Protein AF-A0A447RTE2-F1 (afdb_monomer)

Mean predicted aligned error: 4.51 Å

Sequence (69 aa):
MMMAGNLHLSSLGFIFGSWELVLGPFGFFLTLFAVWAAINAFNMVDGIDGLLGGLSSVSFAATGIILWF

Solvent-accessible surface area (backbone atoms only — not comparable to full-atom values): 4080 Å² total; per-residue (Å²): 106,44,81,82,65,70,58,56,47,53,54,75,43,54,81,86,49,98,55,72,44,70,42,61,84,55,11,53,60,53,39,52,51,51,53,52,49,50,52,51,50,51,63,67,67,36,85,56,94,60,48,46,62,52,52,50,50,53,51,52,49,52,51,50,54,62,72,72,108

pLDDT: mean 91.43, std 4.62, range [72.0, 96.94]

InterPro domains:
  IPR000715 Glycosyl transferase, family 4 [PF00953] (1-68)

Radius of gyration: 15.02 Å; Cα contacts (8 Å, |Δi|>4): 41; chains: 1; bounding box: 34×32×33 Å

Secondary structure (DSSP, 8-state):
-HHHHT-S--B--STTSSS--B-TTHHHHHHHHHHHHHHHHHHHH--STTHHHHHHHHHHHHHHHHHH-

Structure (mmCIF, N/CA/C/O backbone):
data_AF-A0A447RTE2-F1
#
_entry.id   AF-A0A447RTE2-F1
#
loop_
_atom_site.group_PDB
_atom_site.id
_atom_site.type_symbol
_atom_site.label_atom_id
_atom_site.label_alt_id
_atom_site.label_comp_id
_atom_site.label_asym_id
_atom_site.label_entity_id
_atom_site.label_seq_id
_atom_site.pdbx_PDB_ins_code
_atom_site.Cart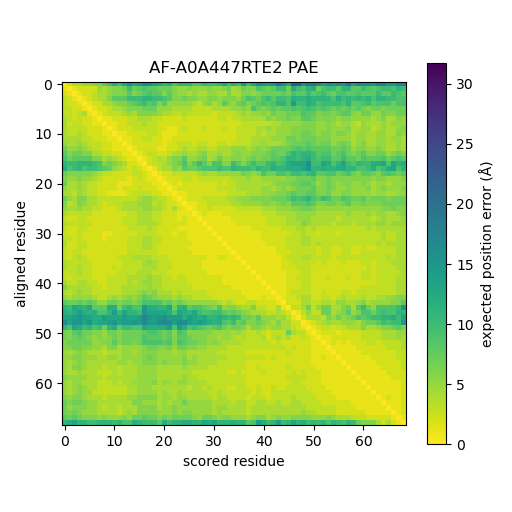n_x
_atom_site.Cartn_y
_atom_site.Cartn_z
_atom_site.occupancy
_atom_site.B_iso_or_equiv
_atom_site.auth_seq_id
_atom_site.auth_comp_id
_atom_site.auth_asym_id
_atom_site.auth_atom_id
_atom_site.pdbx_PDB_model_num
ATOM 1 N N . MET A 1 1 ? -4.869 -18.175 -0.405 1.00 72.00 1 MET A N 1
ATOM 2 C CA . MET A 1 1 ? -4.198 -17.361 0.635 1.00 72.00 1 MET A CA 1
ATOM 3 C C . MET A 1 1 ? -5.165 -16.412 1.339 1.00 72.00 1 MET A C 1
ATOM 5 O O . MET A 1 1 ? -5.300 -16.558 2.539 1.00 72.00 1 MET A O 1
ATOM 9 N N . MET A 1 2 ? -5.908 -15.537 0.645 1.00 82.25 2 MET A N 1
ATOM 10 C CA . MET A 1 2 ? -6.855 -14.607 1.301 1.00 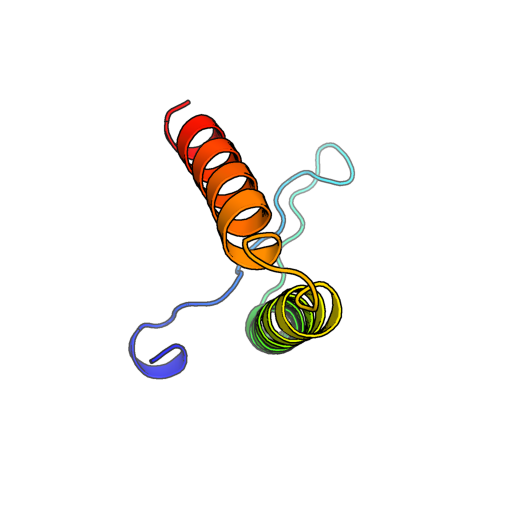82.25 2 MET A CA 1
ATOM 11 C C . MET A 1 2 ? -7.982 -15.300 2.085 1.00 82.25 2 MET A C 1
ATOM 13 O O . MET A 1 2 ? -8.166 -15.010 3.258 1.00 82.25 2 MET A O 1
ATOM 17 N N . MET A 1 3 ? -8.674 -16.273 1.480 1.00 81.75 3 MET A N 1
ATOM 18 C CA . MET A 1 3 ? -9.750 -17.026 2.154 1.00 81.75 3 MET A CA 1
ATOM 19 C C . MET A 1 3 ? -9.235 -17.878 3.324 1.00 81.75 3 MET A C 1
ATOM 21 O O . MET A 1 3 ? -9.846 -17.917 4.382 1.00 81.75 3 MET A O 1
ATOM 25 N N . ALA A 1 4 ? -8.087 -18.538 3.145 1.00 85.19 4 ALA A N 1
ATOM 26 C CA . ALA A 1 4 ? -7.495 -19.405 4.166 1.00 85.19 4 ALA A CA 1
ATOM 27 C C . ALA A 1 4 ? -6.881 -18.618 5.339 1.00 85.19 4 ALA A C 1
ATOM 29 O O . ALA A 1 4 ? -6.885 -19.103 6.463 1.00 85.19 4 ALA A O 1
ATOM 30 N N . GLY A 1 5 ? -6.360 -17.415 5.078 1.00 83.56 5 GLY A N 1
ATOM 31 C CA . GLY A 1 5 ? -5.793 -16.521 6.092 1.00 83.56 5 GLY A CA 1
ATOM 32 C C . GLY A 1 5 ? -6.775 -15.478 6.628 1.00 83.56 5 GLY A C 1
ATOM 33 O O . GLY A 1 5 ? -6.381 -14.655 7.443 1.00 83.56 5 GLY A O 1
ATOM 34 N N . ASN A 1 6 ? -8.024 -15.483 6.151 1.00 84.75 6 ASN A N 1
ATOM 35 C CA . ASN A 1 6 ? -9.039 -14.468 6.448 1.00 84.75 6 ASN A CA 1
ATOM 36 C C . ASN A 1 6 ? -8.555 -13.018 6.207 1.00 84.75 6 ASN A C 1
ATOM 38 O O . ASN A 1 6 ? -8.910 -12.088 6.925 1.00 84.75 6 ASN A O 1
ATOM 42 N N . LEU A 1 7 ? -7.724 -12.824 5.176 1.00 87.69 7 LEU A N 1
ATOM 43 C CA . LEU A 1 7 ? -7.092 -11.543 4.855 1.00 87.69 7 LEU A CA 1
ATOM 44 C C . LEU A 1 7 ? -7.935 -10.783 3.828 1.00 87.69 7 LEU A C 1
ATOM 46 O O . LEU A 1 7 ? -7.927 -11.117 2.640 1.00 87.69 7 LEU A O 1
ATOM 50 N N . HIS A 1 8 ? -8.661 -9.770 4.295 1.00 91.44 8 HIS A N 1
ATOM 51 C CA . HIS A 1 8 ? -9.425 -8.834 3.473 1.00 91.44 8 HIS A CA 1
ATOM 52 C C . HIS A 1 8 ? -9.591 -7.492 4.200 1.00 91.44 8 HIS A C 1
ATOM 54 O O . HIS A 1 8 ? -9.470 -7.419 5.421 1.00 91.44 8 HIS A O 1
ATOM 60 N N . LEU A 1 9 ? -9.871 -6.429 3.447 1.00 92.06 9 LEU A N 1
ATOM 61 C CA . LEU A 1 9 ? -10.224 -5.118 3.987 1.00 92.06 9 LEU A CA 1
ATOM 62 C C . LEU A 1 9 ? -11.557 -5.209 4.736 1.00 92.06 9 LEU A C 1
ATOM 64 O O . LEU A 1 9 ? -12.594 -5.473 4.128 1.00 92.06 9 LEU A O 1
ATOM 68 N N . SER A 1 10 ? -11.528 -4.972 6.046 1.00 92.50 10 SER A N 1
ATOM 69 C CA . SER A 1 10 ? -12.718 -4.966 6.906 1.00 92.50 10 SER A CA 1
ATOM 70 C C . SER A 1 10 ? -13.329 -3.570 7.064 1.00 92.50 10 SER A C 1
ATOM 72 O O . SER A 1 10 ? -14.549 -3.432 7.157 1.00 92.50 10 SER A O 1
ATOM 74 N N . SER A 1 11 ? -12.491 -2.534 7.054 1.00 93.62 11 SER A N 1
ATOM 75 C CA . SER A 1 11 ? -12.856 -1.133 7.254 1.00 93.62 11 SER A CA 1
ATOM 76 C C . SER A 1 11 ? -11.936 -0.241 6.423 1.00 93.62 11 SER A C 1
ATOM 78 O O . SER A 1 11 ? -10.755 -0.553 6.263 1.00 93.62 11 SER A O 1
ATOM 80 N N . LEU A 1 12 ? -12.467 0.862 5.890 1.00 92.38 12 LEU A N 1
ATOM 81 C CA . LEU A 1 12 ? -11.639 1.936 5.328 1.00 92.38 12 LEU A CA 1
ATOM 82 C C . LEU A 1 12 ? -11.301 3.016 6.371 1.00 92.38 12 LEU A C 1
ATOM 84 O O . LEU A 1 12 ? -10.608 3.980 6.058 1.00 92.38 12 LEU A O 1
ATOM 88 N N . GLY A 1 13 ? -11.777 2.862 7.608 1.00 92.31 13 GLY A N 1
ATOM 89 C CA . GLY A 1 13 ? -11.606 3.841 8.672 1.00 92.31 13 GLY A CA 1
ATOM 90 C C . GLY A 1 13 ? -12.495 5.074 8.495 1.00 92.31 13 GLY A C 1
ATOM 91 O O . GLY A 1 13 ? -13.568 5.027 7.891 1.00 92.31 13 GLY A O 1
ATOM 92 N N . PHE A 1 14 ? -12.037 6.196 9.041 1.00 93.31 14 PHE A N 1
ATOM 93 C CA . PHE A 1 14 ? -12.786 7.450 9.180 1.00 93.31 14 PHE A CA 1
ATOM 94 C C . PHE A 1 14 ? -12.563 8.420 8.005 1.00 93.31 14 PHE A C 1
ATOM 96 O O . PHE A 1 14 ? -12.344 9.615 8.192 1.00 93.31 14 PHE A O 1
ATOM 103 N N . ILE A 1 15 ? -12.588 7.918 6.765 1.00 91.94 15 ILE A N 1
ATOM 104 C CA . ILE A 1 15 ? -12.275 8.743 5.578 1.00 91.94 15 ILE A CA 1
ATOM 105 C C . ILE A 1 15 ? -13.301 9.857 5.315 1.00 91.94 15 ILE A C 1
ATOM 107 O O . ILE A 1 15 ? -12.961 10.863 4.698 1.00 91.94 15 ILE A O 1
ATOM 111 N N . PHE A 1 16 ? -14.551 9.691 5.763 1.00 89.75 16 PHE A N 1
ATOM 112 C CA . PHE A 1 16 ? -15.656 10.630 5.516 1.00 89.75 16 PHE A CA 1
ATOM 113 C C . PHE A 1 16 ? -16.142 11.351 6.788 1.00 89.75 16 PHE A C 1
ATOM 115 O O . PHE A 1 16 ? -17.307 11.734 6.879 1.00 89.75 16 PHE A O 1
ATOM 122 N N . GLY A 1 17 ? -15.269 11.543 7.779 1.00 88.81 17 GLY A N 1
ATOM 123 C CA . GLY A 1 17 ? -15.587 12.259 9.019 1.00 88.81 17 GLY A CA 1
ATOM 124 C C . GLY A 1 17 ? -15.630 11.338 10.234 1.00 88.81 17 GLY A C 1
ATOM 125 O O . GLY A 1 17 ? -14.849 10.405 10.331 1.00 88.81 17 GLY A O 1
ATOM 126 N N . SER A 1 18 ? -16.526 11.597 11.186 1.00 93.06 18 SER A N 1
ATOM 127 C CA . SER A 1 18 ? -16.552 10.907 12.488 1.00 93.06 18 SER A CA 1
ATOM 128 C C . SER A 1 18 ? -17.158 9.500 12.473 1.00 93.06 18 SER A C 1
ATOM 130 O O . SER A 1 18 ? -17.228 8.865 13.524 1.00 93.06 18 SER A O 1
ATOM 132 N N . TRP A 1 19 ? -17.607 9.007 11.316 1.00 93.12 19 TRP A N 1
ATOM 133 C CA . TRP A 1 19 ? -18.165 7.664 11.176 1.00 93.12 19 TRP A CA 1
ATOM 134 C C . TRP A 1 19 ? -17.156 6.712 10.530 1.00 93.12 19 TRP A C 1
ATOM 136 O O . TRP A 1 19 ? -16.456 7.080 9.584 1.00 93.12 19 TRP A O 1
ATOM 146 N N . GLU A 1 20 ? -17.085 5.489 11.051 1.00 94.12 20 GLU A N 1
ATOM 147 C CA . GLU A 1 20 ? -16.216 4.453 10.506 1.00 94.12 20 GLU A CA 1
ATOM 148 C C . GLU A 1 20 ? -16.895 3.752 9.327 1.00 94.12 20 GLU A C 1
ATOM 150 O O . GLU A 1 20 ? -18.012 3.239 9.450 1.00 94.12 20 GLU A O 1
ATOM 155 N N . LEU A 1 21 ? -16.203 3.684 8.190 1.00 93.75 21 LEU A N 1
ATOM 156 C CA . LEU A 1 21 ? -16.698 2.979 7.016 1.00 93.75 21 LEU A CA 1
ATOM 157 C C . LEU A 1 21 ? -16.337 1.487 7.073 1.00 93.75 21 LEU A C 1
ATOM 159 O O . LEU A 1 21 ? -15.326 1.050 6.515 1.00 93.75 21 LEU A O 1
ATOM 163 N N . VAL A 1 22 ? -17.202 0.696 7.706 1.00 94.69 22 VAL A N 1
ATOM 164 C CA . VAL A 1 22 ? -17.089 -0.770 7.746 1.00 94.69 22 VAL A CA 1
ATOM 165 C C . VAL A 1 22 ? -17.627 -1.383 6.450 1.00 94.69 22 VAL A C 1
ATOM 167 O O . VAL A 1 22 ? -18.748 -1.108 6.029 1.00 94.69 22 VAL A O 1
ATOM 170 N N . LEU A 1 23 ? -16.829 -2.246 5.818 1.00 92.25 23 LEU A N 1
ATOM 171 C CA . LEU A 1 23 ? -17.118 -2.818 4.496 1.00 92.25 23 LEU A CA 1
ATOM 172 C C . LEU A 1 23 ? -17.977 -4.089 4.555 1.00 92.25 23 LEU A C 1
ATOM 174 O O . LEU A 1 23 ? -18.632 -4.448 3.573 1.00 92.25 23 LEU A O 1
ATOM 178 N N . GLY A 1 24 ? -17.962 -4.795 5.689 1.00 89.62 24 GLY A N 1
ATOM 179 C CA . GLY A 1 24 ? -18.687 -6.054 5.867 1.00 89.62 24 GLY A CA 1
ATOM 180 C C . GLY A 1 24 ? -18.371 -7.072 4.752 1.00 89.62 24 GLY A C 1
ATOM 181 O O . GLY A 1 24 ? -17.216 -7.186 4.338 1.00 89.62 24 GLY A O 1
ATOM 182 N N . PRO A 1 25 ? -19.365 -7.803 4.212 1.00 86.88 25 PRO A N 1
ATOM 183 C CA . PRO A 1 25 ? -19.125 -8.835 3.197 1.00 86.88 25 PRO A 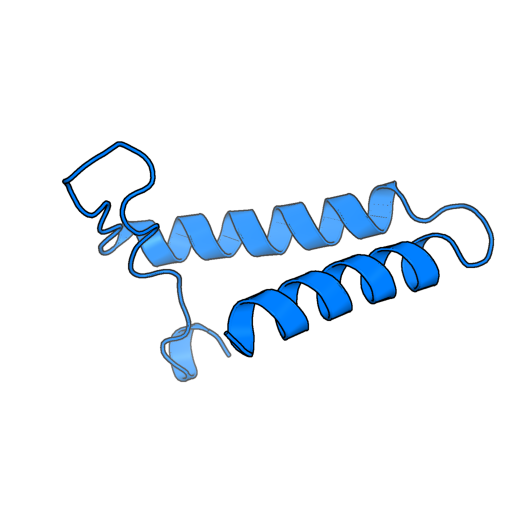CA 1
ATOM 184 C C . PRO A 1 25 ? -18.599 -8.282 1.859 1.00 86.88 25 PRO A C 1
ATOM 186 O O . PRO A 1 25 ? -17.966 -9.015 1.099 1.00 86.88 25 PRO A O 1
ATOM 189 N N . PHE A 1 26 ? -18.802 -6.989 1.572 1.00 91.69 26 PHE A N 1
ATOM 190 C CA . PHE A 1 26 ? -18.246 -6.341 0.378 1.00 91.69 26 PHE A CA 1
ATOM 191 C C . PHE A 1 26 ? -16.728 -6.148 0.458 1.00 91.69 26 PHE A C 1
ATOM 193 O O . PHE A 1 26 ? -16.081 -5.986 -0.579 1.00 91.69 26 PHE A O 1
ATOM 200 N N . GLY A 1 27 ? -16.146 -6.226 1.658 1.00 92.69 27 GLY A N 1
ATOM 201 C CA . GLY A 1 27 ? -14.710 -6.085 1.875 1.00 92.69 27 GLY A CA 1
ATOM 202 C C . GLY A 1 27 ? -13.880 -7.067 1.054 1.00 92.69 27 GLY A C 1
ATOM 203 O O . GLY A 1 27 ? -12.847 -6.694 0.497 1.00 92.69 27 GLY A O 1
ATOM 204 N N . PHE A 1 28 ? -14.364 -8.299 0.873 1.00 92.25 28 PHE A N 1
ATOM 205 C CA . PHE A 1 28 ? -13.675 -9.292 0.049 1.00 92.25 28 PHE A CA 1
ATOM 206 C C . PHE A 1 28 ? -13.587 -8.871 -1.426 1.00 92.25 28 PHE A C 1
ATOM 208 O O . PHE A 1 28 ? -12.502 -8.876 -2.007 1.00 92.25 28 PHE A O 1
ATOM 215 N N . PHE A 1 29 ? -14.708 -8.443 -2.019 1.00 93.38 29 PHE A N 1
ATOM 216 C CA . PHE A 1 29 ? -14.746 -7.968 -3.406 1.00 93.38 29 PHE A CA 1
ATOM 217 C C . PHE A 1 29 ? -13.896 -6.716 -3.599 1.00 93.38 29 PHE A C 1
ATOM 219 O O . PHE A 1 29 ? -13.130 -6.638 -4.558 1.00 93.38 29 PHE A O 1
ATOM 226 N N . LEU A 1 30 ? -13.985 -5.763 -2.669 1.00 94.62 30 LEU A N 1
ATOM 227 C CA . LEU A 1 30 ? -13.166 -4.557 -2.725 1.00 94.62 30 LEU A CA 1
ATOM 228 C C . LEU A 1 30 ? -11.675 -4.899 -2.668 1.00 94.62 30 LEU A C 1
ATOM 230 O O . LEU A 1 30 ? -10.897 -4.360 -3.450 1.00 94.62 30 LEU A O 1
ATOM 234 N N . THR A 1 31 ? -11.280 -5.832 -1.798 1.00 94.38 31 THR A N 1
ATOM 235 C CA . THR A 1 31 ? -9.881 -6.269 -1.703 1.00 94.38 31 THR A CA 1
ATOM 236 C C . THR A 1 31 ? -9.411 -6.921 -3.001 1.00 94.38 31 THR A C 1
ATOM 238 O O . THR A 1 31 ? -8.303 -6.643 -3.453 1.00 94.38 31 THR A O 1
ATOM 241 N N . LEU A 1 32 ? -10.255 -7.743 -3.637 1.00 94.12 32 LEU A N 1
ATOM 242 C CA . LEU A 1 32 ? -9.944 -8.357 -4.930 1.00 94.12 32 LEU A CA 1
ATOM 243 C C . LEU A 1 32 ? -9.660 -7.289 -5.996 1.00 94.12 32 LEU A C 1
ATOM 245 O O . LEU A 1 32 ? -8.625 -7.345 -6.660 1.00 94.12 32 LEU A O 1
ATOM 249 N N . PHE A 1 33 ? -10.547 -6.299 -6.133 1.00 96.06 33 PHE A N 1
ATOM 250 C CA . PHE A 1 33 ? -10.364 -5.214 -7.098 1.00 96.06 33 PHE A CA 1
ATOM 251 C C . PHE A 1 33 ? -9.166 -4.330 -6.761 1.00 96.06 33 PHE A C 1
ATOM 253 O O . PHE A 1 33 ? -8.441 -3.950 -7.673 1.00 96.06 33 PHE A O 1
ATOM 260 N N . ALA A 1 34 ? -8.916 -4.039 -5.483 1.00 94.75 34 ALA A N 1
ATOM 261 C CA . ALA A 1 34 ? -7.773 -3.235 -5.059 1.00 94.75 34 ALA A CA 1
ATOM 262 C C . ALA A 1 34 ? -6.442 -3.908 -5.422 1.00 94.75 34 ALA A C 1
ATOM 264 O O . ALA A 1 34 ? -5.578 -3.279 -6.029 1.00 94.75 34 ALA A O 1
ATOM 265 N N . VAL A 1 35 ? -6.297 -5.202 -5.114 1.00 95.00 35 VAL A N 1
ATOM 266 C CA . VAL A 1 35 ? -5.095 -5.974 -5.463 1.00 95.00 35 VAL A CA 1
ATOM 267 C C . VAL A 1 35 ? -4.947 -6.075 -6.980 1.00 95.00 35 VAL A C 1
ATOM 269 O O . VAL A 1 35 ? -3.864 -5.837 -7.508 1.00 95.00 35 VAL A O 1
ATOM 272 N N . TRP A 1 36 ? -6.032 -6.379 -7.696 1.00 95.62 36 TRP A N 1
ATOM 273 C CA . TRP A 1 36 ? -5.989 -6.505 -9.151 1.00 95.62 36 TRP A CA 1
ATOM 274 C C . TRP A 1 36 ? -5.632 -5.177 -9.832 1.00 95.62 36 TRP A C 1
ATOM 276 O O . TRP A 1 36 ? -4.769 -5.145 -10.709 1.00 95.62 36 TRP A O 1
ATOM 286 N N . ALA A 1 37 ? -6.243 -4.071 -9.407 1.00 96.50 37 ALA A N 1
ATOM 287 C CA . ALA A 1 37 ? -5.939 -2.740 -9.918 1.00 96.50 37 ALA A CA 1
ATOM 288 C C . ALA A 1 37 ? -4.490 -2.340 -9.620 1.00 96.50 37 ALA A C 1
ATOM 290 O O . ALA A 1 37 ? -3.812 -1.855 -10.521 1.00 96.50 37 ALA A O 1
ATOM 291 N N . ALA A 1 38 ? -3.996 -2.593 -8.402 1.00 94.44 38 ALA A N 1
ATOM 292 C CA . ALA A 1 38 ? -2.615 -2.299 -8.032 1.00 94.44 38 ALA A CA 1
ATOM 293 C C . ALA A 1 38 ? -1.621 -3.058 -8.920 1.00 94.44 38 ALA A C 1
ATOM 295 O O . ALA A 1 38 ? -0.718 -2.441 -9.478 1.00 94.44 38 ALA A O 1
ATOM 296 N N . ILE A 1 39 ? -1.823 -4.367 -9.116 1.00 94.56 39 ILE A N 1
ATOM 297 C CA . ILE A 1 39 ? -0.967 -5.181 -9.990 1.00 94.56 39 ILE A CA 1
ATOM 298 C C . ILE A 1 39 ? -0.955 -4.594 -11.405 1.00 94.56 39 ILE A C 1
ATOM 300 O O . ILE A 1 39 ? 0.109 -4.244 -11.903 1.00 94.56 39 ILE A O 1
ATOM 304 N N . ASN A 1 40 ? -2.121 -4.390 -12.029 1.00 94.69 40 ASN A N 1
ATOM 305 C CA . ASN A 1 40 ? -2.149 -3.837 -13.388 1.00 94.69 40 ASN A CA 1
ATOM 306 C C . ASN A 1 40 ? -1.530 -2.440 -13.467 1.00 94.69 40 ASN A C 1
ATOM 308 O O . ASN A 1 40 ? -0.837 -2.156 -14.433 1.00 94.69 40 ASN A O 1
ATOM 312 N N . ALA A 1 41 ? -1.749 -1.576 -12.475 1.00 93.94 41 ALA A N 1
ATOM 313 C CA . ALA A 1 41 ? -1.179 -0.234 -12.469 1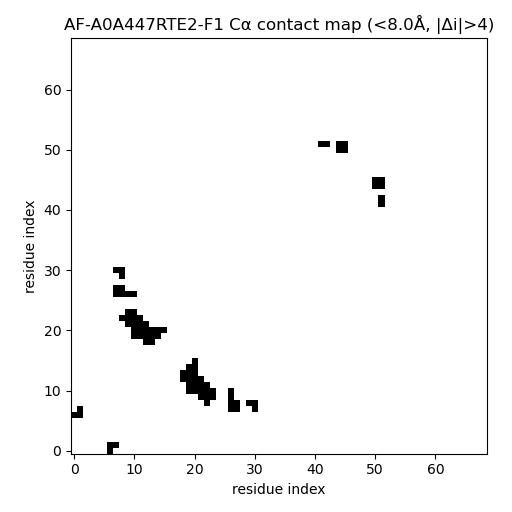.00 93.94 41 ALA A CA 1
ATOM 314 C C . ALA A 1 41 ? 0.356 -0.275 -12.470 1.00 93.94 41 ALA A C 1
ATOM 316 O O . ALA A 1 41 ? 0.979 0.398 -13.290 1.00 93.94 41 ALA A O 1
ATOM 317 N N . PHE A 1 42 ? 0.967 -1.106 -11.618 1.00 92.75 42 PHE A N 1
ATOM 318 C CA . PHE A 1 42 ? 2.419 -1.301 -11.633 1.00 92.75 42 PHE A CA 1
ATOM 319 C C . PHE A 1 42 ? 2.891 -1.899 -12.961 1.00 92.75 42 PHE A C 1
ATOM 321 O O . PHE A 1 42 ? 3.851 -1.402 -13.541 1.00 92.75 42 PHE A O 1
ATOM 328 N N . ASN A 1 43 ? 2.180 -2.895 -13.488 1.00 90.75 43 ASN A N 1
ATOM 329 C CA . ASN A 1 43 ? 2.496 -3.506 -14.778 1.00 90.75 43 ASN A CA 1
ATOM 330 C C . ASN A 1 43 ? 2.342 -2.553 -15.982 1.00 90.75 43 ASN A C 1
ATOM 332 O O . ASN A 1 43 ? 3.009 -2.770 -16.986 1.00 90.75 43 ASN A O 1
ATOM 336 N N . MET A 1 44 ? 1.475 -1.535 -15.914 1.00 92.50 44 MET A N 1
ATOM 337 C CA . MET A 1 44 ? 1.294 -0.534 -16.981 1.00 92.50 44 MET A CA 1
ATOM 338 C C . MET A 1 44 ? 2.303 0.612 -16.900 1.00 92.50 44 MET A C 1
ATOM 340 O O . MET A 1 44 ? 2.619 1.217 -17.921 1.00 92.50 44 MET A O 1
ATOM 344 N N . VAL A 1 45 ? 2.755 0.950 -15.690 1.00 88.69 45 VAL A N 1
ATOM 345 C CA . VAL A 1 45 ? 3.760 1.996 -15.473 1.00 88.69 45 VAL A CA 1
ATOM 346 C C . VAL A 1 45 ? 5.166 1.478 -15.768 1.00 88.69 45 VAL A C 1
ATOM 348 O O . VAL A 1 45 ? 6.019 2.259 -16.178 1.00 88.69 45 VAL A O 1
ATOM 351 N N . ASP A 1 46 ? 5.412 0.181 -15.594 1.00 84.44 46 ASP A N 1
ATOM 352 C CA . ASP A 1 46 ? 6.679 -0.428 -15.981 1.00 84.44 46 ASP A CA 1
ATOM 353 C C . ASP A 1 46 ? 6.866 -0.414 -17.505 1.00 84.44 46 ASP A C 1
ATOM 355 O O . ASP A 1 46 ? 5.949 -0.715 -18.267 1.00 84.44 46 ASP A O 1
ATOM 359 N N . GLY A 1 47 ? 8.058 -0.048 -17.970 1.00 83.81 47 GLY A N 1
ATOM 360 C CA . GLY A 1 47 ? 8.293 0.183 -19.402 1.00 83.81 47 GLY A CA 1
ATOM 361 C C . GLY A 1 47 ? 9.617 0.863 -19.739 1.00 83.81 47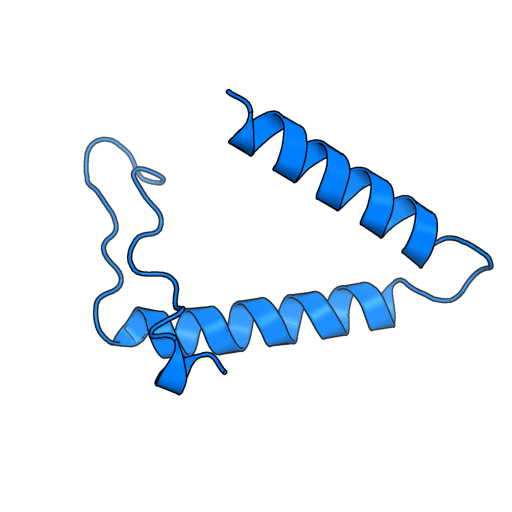 GLY A C 1
ATOM 362 O O . GLY A 1 47 ? 10.024 0.861 -20.900 1.00 83.81 47 GLY A O 1
ATOM 363 N N . ILE A 1 48 ? 10.306 1.410 -18.733 1.00 90.88 48 ILE A N 1
ATOM 364 C CA . ILE A 1 48 ? 11.693 1.882 -18.817 1.00 90.88 48 ILE A CA 1
ATOM 365 C C . ILE A 1 48 ? 12.505 1.291 -17.663 1.00 90.88 48 ILE A C 1
ATOM 367 O O . ILE A 1 48 ? 11.960 0.999 -16.595 1.00 90.88 48 ILE A O 1
ATOM 371 N N . ASP A 1 49 ? 13.813 1.156 -17.866 1.00 87.75 49 ASP A N 1
ATOM 372 C CA . ASP A 1 49 ? 14.700 0.494 -16.912 1.00 87.75 49 ASP A CA 1
ATOM 373 C C . ASP A 1 49 ? 14.636 1.131 -15.517 1.00 87.75 49 ASP A C 1
ATOM 375 O O . ASP A 1 49 ? 14.948 2.306 -15.315 1.00 87.75 49 ASP A O 1
ATOM 379 N N . GLY A 1 50 ? 14.240 0.323 -14.532 1.00 84.94 50 GLY A N 1
ATOM 380 C CA . GLY A 1 50 ? 14.240 0.696 -13.118 1.00 84.94 50 GLY A CA 1
ATOM 381 C C . GLY A 1 50 ? 13.024 1.491 -12.632 1.00 84.94 50 GLY A C 1
ATOM 382 O O . GLY A 1 50 ? 12.953 1.779 -11.436 1.00 84.94 50 GLY A O 1
ATOM 383 N N . LEU A 1 51 ? 12.045 1.809 -13.488 1.00 89.56 51 LEU A N 1
ATOM 384 C CA . LEU A 1 51 ? 10.876 2.603 -13.086 1.00 89.56 51 LEU A CA 1
ATOM 385 C C . LEU A 1 51 ? 9.991 1.876 -12.066 1.00 89.56 51 LEU A C 1
ATOM 387 O O . LEU A 1 51 ? 9.677 2.448 -11.020 1.00 89.56 51 LEU A O 1
ATOM 391 N N . L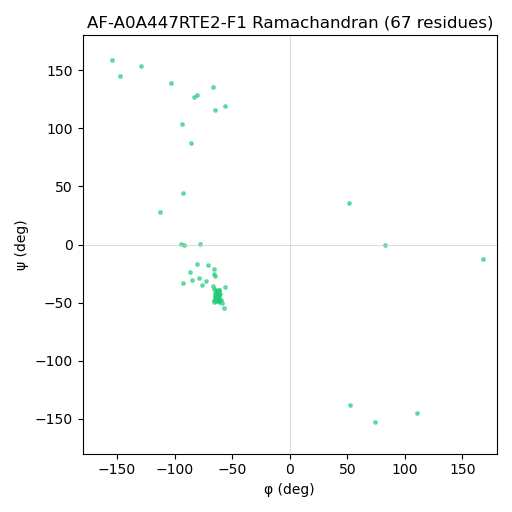EU A 1 52 ? 9.649 0.605 -12.307 1.00 90.00 52 LEU A N 1
ATOM 392 C CA . LEU A 1 52 ? 8.858 -0.173 -11.349 1.00 90.00 52 LEU A CA 1
ATOM 393 C C . LEU A 1 52 ? 9.594 -0.363 -10.022 1.00 90.00 52 LEU A C 1
ATOM 395 O O . LEU A 1 52 ? 8.981 -0.195 -8.971 1.00 90.00 52 LEU A O 1
ATOM 399 N N . GLY A 1 53 ? 10.903 -0.635 -10.056 1.00 92.00 53 GLY A N 1
ATOM 400 C CA . GLY A 1 53 ? 11.708 -0.805 -8.843 1.00 92.00 53 GLY A CA 1
ATOM 401 C C . GLY A 1 53 ? 11.802 0.473 -8.004 1.00 92.00 53 GLY A C 1
ATOM 402 O O . GLY A 1 53 ? 11.723 0.420 -6.773 1.00 92.00 5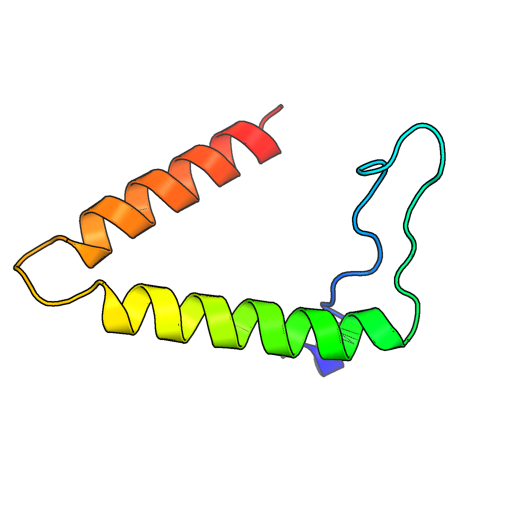3 GLY A O 1
ATOM 403 N N . GLY A 1 54 ? 11.921 1.633 -8.656 1.00 93.69 54 GLY A N 1
ATOM 404 C CA . GLY A 1 54 ? 11.913 2.930 -7.983 1.00 93.69 54 GLY A CA 1
ATOM 405 C C . GLY A 1 54 ? 10.560 3.234 -7.340 1.00 93.69 54 GLY A C 1
ATOM 406 O O . GLY A 1 54 ? 10.492 3.545 -6.151 1.00 93.69 54 GLY A O 1
ATOM 407 N N . LEU A 1 55 ? 9.473 3.082 -8.099 1.00 92.88 55 LEU A N 1
ATOM 408 C CA . LEU A 1 55 ? 8.120 3.352 -7.612 1.00 92.88 55 LEU A CA 1
ATOM 409 C C . LEU A 1 55 ? 7.703 2.396 -6.495 1.00 92.88 55 LEU A C 1
ATOM 411 O O . LEU A 1 55 ? 7.176 2.850 -5.482 1.00 92.88 55 LEU A O 1
ATOM 415 N N . SER A 1 56 ? 7.992 1.097 -6.623 1.00 92.94 56 SER A N 1
ATOM 416 C CA . SER A 1 56 ? 7.678 0.124 -5.576 1.00 92.94 56 SER A CA 1
ATOM 417 C C . SER A 1 56 ? 8.441 0.429 -4.289 1.00 92.94 56 SER A C 1
ATOM 419 O O . SER A 1 56 ? 7.866 0.362 -3.206 1.00 92.94 56 SER A O 1
ATOM 421 N N . SER A 1 57 ? 9.713 0.829 -4.395 1.00 95.31 57 SER A N 1
ATOM 422 C CA . SER A 1 57 ? 10.521 1.221 -3.234 1.00 95.31 57 SER A CA 1
ATOM 423 C C . SER A 1 57 ? 9.937 2.440 -2.521 1.00 95.31 57 SER A C 1
ATOM 425 O O . SER A 1 57 ? 9.813 2.425 -1.298 1.00 95.31 57 SER A O 1
ATOM 427 N N . VAL A 1 58 ? 9.517 3.469 -3.267 1.00 95.69 58 VAL A N 1
ATOM 428 C CA . VAL A 1 58 ? 8.871 4.659 -2.686 1.00 95.69 58 VAL A CA 1
ATOM 429 C C . VAL A 1 58 ? 7.532 4.300 -2.034 1.00 95.69 58 VAL A C 1
ATOM 431 O O . VAL A 1 58 ? 7.280 4.721 -0.906 1.00 95.69 58 VAL A O 1
ATOM 434 N N . SER A 1 59 ? 6.690 3.495 -2.692 1.00 94.75 59 SER A N 1
ATOM 435 C CA . SER A 1 59 ? 5.405 3.058 -2.133 1.00 94.75 59 SER A CA 1
ATOM 436 C C . SER A 1 59 ? 5.582 2.245 -0.851 1.00 94.75 59 SER A C 1
ATOM 438 O O . SER A 1 59 ? 4.956 2.564 0.157 1.00 94.75 59 SER A O 1
ATOM 440 N N . PHE A 1 60 ? 6.467 1.243 -0.847 1.00 94.88 60 PHE A N 1
ATOM 441 C CA . PHE A 1 60 ? 6.716 0.429 0.344 1.00 94.88 60 PHE A CA 1
ATOM 442 C C . PHE A 1 60 ? 7.374 1.225 1.471 1.00 94.88 60 PHE A C 1
ATOM 444 O O . PHE A 1 60 ? 7.027 1.008 2.630 1.00 94.88 60 PHE A O 1
ATOM 451 N N . ALA A 1 61 ? 8.264 2.174 1.162 1.00 96.94 61 ALA A N 1
ATOM 452 C CA . ALA A 1 61 ? 8.831 3.070 2.166 1.00 96.94 61 ALA A CA 1
ATOM 453 C C . ALA A 1 61 ? 7.747 3.949 2.806 1.00 96.94 61 ALA A C 1
ATOM 455 O O . ALA A 1 61 ? 7.685 4.043 4.030 1.00 96.94 61 ALA A O 1
ATOM 456 N N . ALA A 1 62 ? 6.851 4.536 2.005 1.00 96.44 62 ALA A N 1
ATOM 457 C CA . ALA A 1 62 ? 5.735 5.329 2.515 1.00 96.44 62 ALA A CA 1
ATOM 458 C C . ALA A 1 62 ? 4.795 4.490 3.394 1.00 96.44 62 ALA A C 1
ATOM 460 O O . ALA A 1 62 ? 4.449 4.914 4.494 1.00 96.44 62 ALA A O 1
ATOM 461 N N . THR A 1 63 ? 4.433 3.276 2.960 1.00 94.62 63 THR A N 1
ATOM 462 C CA . THR A 1 63 ? 3.633 2.351 3.778 1.00 94.62 63 THR A CA 1
ATOM 463 C C . THR A 1 63 ? 4.358 1.966 5.067 1.00 94.62 63 THR A C 1
ATOM 465 O O . THR A 1 63 ? 3.740 1.961 6.124 1.00 94.62 63 THR A O 1
ATOM 468 N N . GLY A 1 64 ? 5.663 1.691 5.009 1.00 96.19 64 GLY A N 1
ATOM 469 C CA . GLY A 1 64 ? 6.470 1.372 6.188 1.00 96.19 64 GLY A CA 1
ATOM 470 C C . GLY A 1 64 ? 6.516 2.516 7.199 1.00 96.19 64 GLY A C 1
ATOM 471 O O . GLY A 1 64 ? 6.356 2.276 8.390 1.00 96.19 64 GLY A O 1
ATOM 472 N N . ILE A 1 65 ? 6.662 3.758 6.729 1.00 96.69 65 ILE A N 1
ATOM 473 C CA . ILE A 1 65 ? 6.604 4.953 7.582 1.00 96.69 65 ILE A CA 1
ATOM 474 C C . ILE A 1 65 ? 5.215 5.095 8.214 1.00 96.69 65 ILE A C 1
ATOM 476 O O . ILE A 1 65 ? 5.125 5.329 9.413 1.00 96.69 65 ILE A O 1
ATOM 480 N N . ILE A 1 66 ? 4.140 4.924 7.436 1.00 94.12 66 ILE A N 1
ATOM 481 C CA . ILE A 1 66 ? 2.761 5.014 7.946 1.00 94.12 66 ILE A CA 1
ATOM 482 C C . ILE A 1 66 ? 2.483 3.950 9.011 1.00 94.12 66 ILE A C 1
ATOM 484 O O . ILE A 1 66 ? 1.800 4.249 9.975 1.00 94.12 66 ILE A O 1
ATOM 488 N N . LEU A 1 67 ? 2.988 2.726 8.840 1.00 92.50 67 LEU A N 1
ATOM 489 C CA . LEU A 1 67 ? 2.773 1.630 9.793 1.00 92.50 67 LEU A CA 1
ATOM 490 C C . LEU A 1 67 ? 3.697 1.687 11.017 1.00 92.50 67 LEU A C 1
ATOM 492 O O . LEU A 1 67 ? 3.460 0.973 11.989 1.00 92.50 67 LEU A O 1
ATOM 496 N N . TRP A 1 68 ? 4.780 2.463 10.949 1.00 92.75 68 TRP A N 1
ATOM 497 C CA . TRP A 1 68 ? 5.691 2.672 12.073 1.00 92.75 68 TRP A CA 1
ATOM 498 C C . TRP A 1 68 ? 5.111 3.629 13.122 1.00 92.75 68 TRP A C 1
ATOM 500 O O . TRP A 1 68 ? 5.389 3.467 14.311 1.00 92.75 68 TRP A O 1
ATOM 510 N N . PHE A 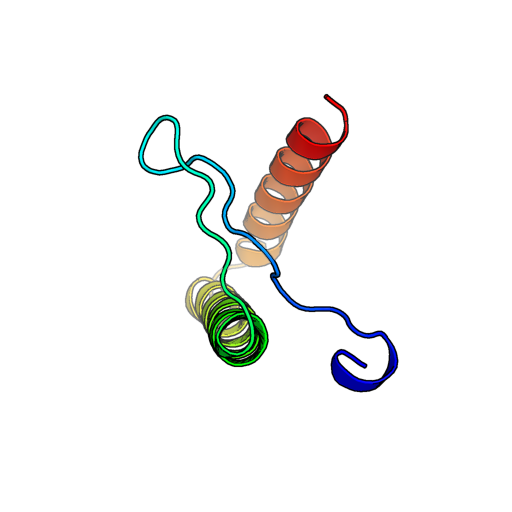1 69 ? 4.356 4.634 12.675 1.00 79.06 69 PHE A N 1
ATOM 511 C CA . PHE A 1 69 ? 3.670 5.605 13.529 1.00 79.06 69 PHE A CA 1
ATOM 512 C 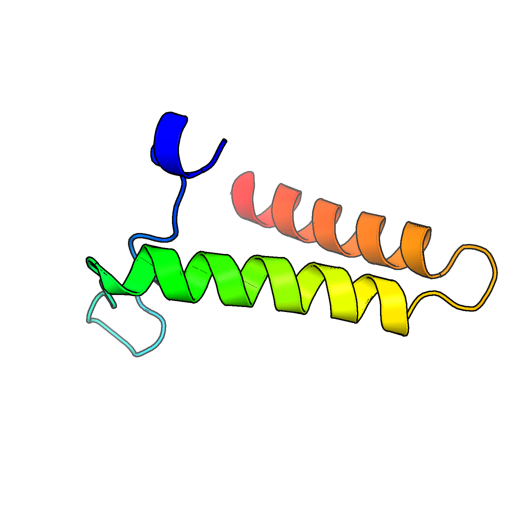C . PHE A 1 69 ? 2.279 5.115 13.939 1.00 79.06 69 PHE A C 1
ATOM 514 O O . PHE A 1 69 ? 1.874 5.459 15.072 1.00 79.06 69 PHE A O 1
#

Organism: Klebsiella pneumoniae (NCBI:txid573)

Foldseek 3Di:
DCVVVVDWDQWPQQPPHPDTGGCPPVRRVVRVCVVVVVVVVLVVQPDDPCRSVVVVVVVVVVVVVVVVD